Protein AF-A0A4Q5QCY2-F1 (afdb_monomer)

Sequence (70 aa):
SVTAAAPDGAYVGGMPLFLNQVYAVAATLIYSGIATLVILFVVKILVGLRVNEEEEREGLDVVLHGERLG

Radius of gyration: 23.22 Å; Cα contacts (8 Å, |Δi|>4): 19; chains: 1; bounding box: 51×31×59 Å

Solvent-accessible surface area (backbone atoms only — not comparable to full-atom values): 4353 Å² total; per-residue (Å²): 125,92,66,87,64,72,65,63,75,80,77,73,57,59,72,68,44,52,54,53,51,52,50,52,51,52,51,51,51,52,46,54,51,51,53,48,51,51,51,51,52,53,44,39,73,75,74,51,81,69,80,54,75,67,47,62,70,72,30,56,51,41,69,77,67,65,53,71,91,124

Foldseek 3Di:
DPPPPPPCQPPVPPPVSVVVVVVVVVVCVVCVVVVVVVVVVVCCVPPRDDDDPVCVVVPVCCNVVVDDDD

pLDDT: mean 79.01, std 15.34, range [38.91, 97.31]

Structure (mmCIF, N/CA/C/O backbone):
data_AF-A0A4Q5QCY2-F1
#
_entry.id   AF-A0A4Q5QCY2-F1
#
loop_
_atom_site.group_PDB
_atom_site.id
_atom_site.type_symbol
_atom_site.label_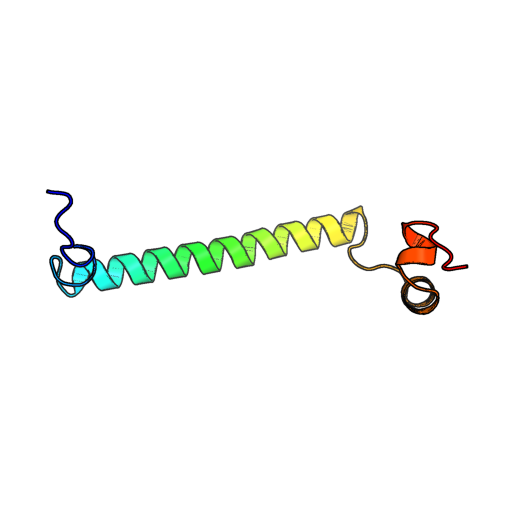atom_id
_atom_site.label_alt_id
_atom_site.label_comp_id
_atom_site.label_asym_id
_atom_site.label_entity_id
_atom_site.label_seq_id
_atom_site.pdbx_PDB_ins_code
_atom_site.Cartn_x
_atom_site.Cartn_y
_atom_site.Cartn_z
_atom_site.occupancy
_atom_site.B_iso_or_equiv
_atom_site.auth_seq_id
_atom_site.auth_comp_id
_atom_site.auth_asym_id
_atom_site.auth_atom_id
_atom_site.pdbx_PDB_model_num
ATOM 1 N N . SER A 1 1 ? 35.771 -21.834 -5.486 1.00 38.91 1 SER A N 1
ATOM 2 C CA . SER A 1 1 ? 35.787 -20.578 -4.716 1.00 38.91 1 SER A CA 1
ATOM 3 C C . SER A 1 1 ? 34.412 -19.959 -4.818 1.00 38.91 1 SER A C 1
ATOM 5 O O . SER A 1 1 ? 33.888 -19.877 -5.922 1.00 38.91 1 SER A O 1
ATOM 7 N N . VAL A 1 2 ? 33.813 -19.543 -3.701 1.00 54.91 2 VAL A N 1
ATOM 8 C CA . VAL A 1 2 ? 32.774 -18.504 -3.745 1.00 54.91 2 VAL A CA 1
ATOM 9 C C . VAL A 1 2 ? 33.528 -17.239 -4.131 1.00 54.91 2 VAL A C 1
ATOM 11 O O . VAL A 1 2 ? 34.045 -16.524 -3.278 1.00 54.91 2 VAL A O 1
ATOM 14 N N . THR A 1 3 ? 33.802 -17.086 -5.425 1.00 47.09 3 THR A N 1
ATOM 15 C CA . THR A 1 3 ? 34.558 -15.940 -5.905 1.00 47.09 3 THR A CA 1
ATOM 16 C C . THR A 1 3 ? 33.646 -14.748 -5.691 1.00 47.09 3 THR A C 1
ATOM 18 O O . THR A 1 3 ? 32.527 -14.733 -6.196 1.00 47.09 3 THR A O 1
ATOM 21 N N . ALA A 1 4 ? 34.116 -13.783 -4.909 1.00 53.47 4 ALA A N 1
ATOM 22 C CA . ALA A 1 4 ? 33.529 -12.464 -4.747 1.00 53.47 4 ALA A CA 1
ATOM 23 C C . ALA A 1 4 ? 33.601 -11.674 -6.072 1.00 53.47 4 ALA A C 1
ATOM 25 O O . ALA A 1 4 ? 34.181 -10.594 -6.138 1.00 53.47 4 ALA A O 1
ATOM 26 N N . ALA A 1 5 ? 33.071 -12.244 -7.154 1.00 54.03 5 ALA A N 1
ATOM 27 C CA . ALA A 1 5 ? 32.748 -11.514 -8.359 1.00 54.03 5 ALA A CA 1
ATOM 28 C C . ALA A 1 5 ? 31.518 -10.682 -8.005 1.00 54.03 5 ALA A C 1
ATOM 30 O O . ALA A 1 5 ? 30.503 -11.222 -7.558 1.00 54.03 5 ALA A O 1
ATOM 31 N N . ALA A 1 6 ? 31.657 -9.360 -8.103 1.00 54.47 6 ALA A N 1
ATOM 32 C CA . ALA A 1 6 ? 30.546 -8.427 -7.988 1.00 54.47 6 ALA A CA 1
ATOM 33 C C . ALA A 1 6 ? 29.327 -9.000 -8.729 1.00 54.47 6 ALA A C 1
ATOM 35 O O . ALA A 1 6 ? 29.528 -9.569 -9.801 1.00 54.47 6 ALA A O 1
ATOM 36 N N . PRO A 1 7 ? 28.104 -8.895 -8.174 1.00 55.41 7 PRO A N 1
ATOM 37 C CA . PRO A 1 7 ? 26.947 -9.613 -8.691 1.00 55.41 7 PRO A CA 1
ATOM 38 C C . PRO A 1 7 ? 26.872 -9.422 -10.203 1.00 55.41 7 PRO A C 1
ATOM 40 O O . PRO A 1 7 ? 26.757 -8.288 -10.680 1.00 55.41 7 PRO A O 1
ATOM 43 N N . ASP A 1 8 ? 26.961 -10.535 -10.937 1.00 55.66 8 ASP A N 1
ATOM 44 C CA . ASP A 1 8 ? 27.049 -10.596 -12.404 1.00 55.66 8 ASP A CA 1
ATOM 45 C C . ASP A 1 8 ? 25.898 -9.839 -13.108 1.00 55.66 8 ASP A C 1
ATOM 47 O O . ASP A 1 8 ? 25.936 -9.577 -14.308 1.00 55.66 8 ASP A O 1
ATOM 51 N N . GLY A 1 9 ? 24.883 -9.405 -12.353 1.00 53.97 9 GLY A N 1
ATOM 52 C CA . GLY A 1 9 ? 23.778 -8.578 -12.816 1.00 53.97 9 GLY A CA 1
ATOM 53 C C . GLY A 1 9 ? 24.084 -7.095 -13.074 1.00 53.97 9 GLY A C 1
ATOM 54 O O . GLY A 1 9 ? 23.319 -6.468 -13.801 1.00 53.97 9 GLY A O 1
ATOM 55 N N . ALA A 1 10 ? 25.159 -6.516 -12.524 1.00 54.50 10 ALA A N 1
ATOM 56 C CA . ALA A 1 10 ? 25.431 -5.078 -12.693 1.00 54.50 10 ALA A CA 1
ATOM 57 C C . ALA A 1 10 ? 26.348 -4.752 -13.888 1.00 54.50 10 ALA A C 1
ATOM 59 O O . ALA A 1 10 ? 26.178 -3.707 -14.513 1.00 54.50 10 ALA A O 1
ATOM 60 N N . TYR A 1 11 ? 27.292 -5.640 -14.23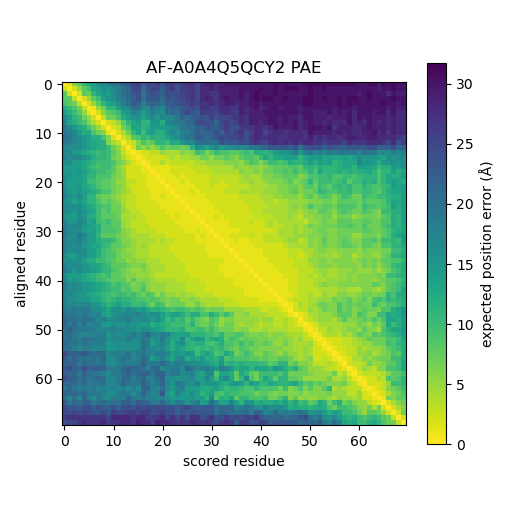3 1.00 53.66 11 TYR A N 1
ATOM 61 C CA . TYR A 1 11 ? 28.348 -5.335 -15.214 1.00 53.66 11 TYR A CA 1
ATOM 62 C C . TYR A 1 11 ? 28.570 -6.397 -16.311 1.00 53.66 11 TYR A C 1
ATOM 64 O O . TYR A 1 11 ? 29.333 -6.128 -17.234 1.00 53.66 11 TYR A O 1
ATOM 72 N N . VAL A 1 12 ? 27.899 -7.562 -16.284 1.00 57.22 12 VAL A N 1
ATOM 73 C CA . VAL A 1 12 ? 28.137 -8.661 -17.260 1.00 57.22 12 VAL A CA 1
ATOM 74 C C . VAL A 1 12 ? 27.021 -8.803 -18.323 1.00 57.22 12 VAL A C 1
ATOM 76 O O . VAL A 1 12 ? 27.179 -9.539 -19.290 1.00 57.22 12 VAL A O 1
ATOM 79 N N . GLY A 1 13 ? 25.920 -8.041 -18.236 1.00 60.56 13 GLY A N 1
ATOM 80 C CA . GLY A 1 13 ? 24.785 -8.122 -19.185 1.00 60.56 13 GLY A CA 1
ATOM 81 C C . GLY A 1 13 ? 24.531 -6.898 -20.083 1.00 60.56 13 GLY A C 1
ATOM 82 O O . GLY A 1 13 ? 23.647 -6.944 -20.938 1.00 60.56 13 GLY A O 1
ATOM 83 N N . GLY A 1 14 ? 25.271 -5.798 -19.895 1.00 72.44 14 GLY A N 1
ATOM 84 C CA . GLY A 1 14 ? 25.069 -4.534 -20.618 1.00 72.44 14 GLY A CA 1
ATOM 85 C C . GLY A 1 14 ? 23.744 -3.808 -20.308 1.00 72.44 14 GLY A C 1
ATOM 86 O O . GLY A 1 14 ? 22.952 -4.226 -19.463 1.00 72.44 14 GLY A O 1
ATOM 87 N N . MET A 1 15 ? 23.480 -2.717 -21.041 1.00 73.75 15 MET A N 1
ATOM 88 C CA . MET A 1 15 ? 22.257 -1.898 -20.941 1.00 73.75 15 MET A CA 1
ATOM 89 C C . MET A 1 15 ? 20.914 -2.673 -20.961 1.00 73.75 15 MET A C 1
ATOM 91 O O . MET A 1 15 ? 20.007 -2.271 -20.228 1.00 73.75 15 MET A O 1
ATOM 95 N N . 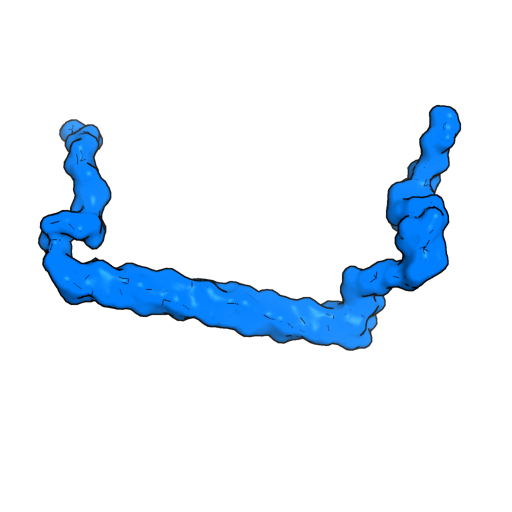PRO A 1 16 ? 20.727 -3.773 -21.726 1.00 76.69 16 PRO A N 1
ATOM 96 C CA . PRO A 1 16 ? 19.441 -4.481 -21.729 1.00 76.69 16 PRO A CA 1
ATOM 97 C C . PRO A 1 16 ? 19.100 -5.149 -20.388 1.00 76.69 16 PRO A C 1
ATOM 99 O O . PRO A 1 16 ? 17.931 -5.183 -20.009 1.00 76.69 16 PRO A O 1
ATOM 102 N N . LEU A 1 17 ? 20.089 -5.638 -19.630 1.00 80.75 17 LEU A N 1
ATOM 103 C CA . LEU A 1 17 ? 19.829 -6.241 -18.320 1.00 80.75 17 LEU A CA 1
ATOM 104 C C . LEU A 1 17 ? 19.390 -5.190 -17.291 1.00 80.75 17 LEU A C 1
ATOM 106 O O . LEU A 1 17 ? 18.468 -5.437 -16.516 1.00 80.75 17 LEU A O 1
ATOM 110 N N . PHE A 1 18 ? 20.001 -4.002 -17.328 1.00 81.94 18 PHE A N 1
ATOM 111 C CA . PHE A 1 18 ? 19.617 -2.877 -16.475 1.00 81.94 18 PHE A CA 1
ATOM 112 C C . PHE A 1 18 ? 18.148 -2.480 -16.689 1.00 81.94 18 PHE A C 1
ATOM 114 O O . PHE A 1 18 ? 17.398 -2.353 -15.723 1.00 81.94 18 PHE A O 1
ATOM 121 N N . LEU A 1 19 ? 17.705 -2.370 -17.947 1.00 83.38 19 LEU A N 1
ATOM 122 C CA . LEU A 1 19 ? 16.307 -2.061 -18.274 1.00 83.38 19 LEU A CA 1
ATOM 123 C C . LEU A 1 19 ? 15.335 -3.129 -17.754 1.00 83.38 19 LEU A C 1
ATOM 125 O O . LEU A 1 19 ? 14.279 -2.786 -17.223 1.00 83.38 19 LEU A O 1
ATOM 129 N N . ASN A 1 20 ? 15.706 -4.408 -17.839 1.00 86.50 20 ASN A N 1
ATOM 130 C CA . ASN A 1 20 ? 14.883 -5.497 -17.312 1.00 86.50 20 ASN A CA 1
ATOM 131 C C . ASN A 1 20 ? 14.736 -5.428 -15.785 1.00 86.50 20 ASN A C 1
ATOM 133 O O . ASN A 1 20 ? 13.641 -5.644 -15.267 1.00 86.50 20 ASN A O 1
ATOM 137 N N . GLN A 1 21 ? 15.807 -5.090 -15.061 1.00 86.88 21 GLN A N 1
ATOM 138 C CA . GLN A 1 21 ? 15.743 -4.916 -13.606 1.00 86.88 21 GLN A CA 1
ATOM 139 C C . GLN A 1 21 ? 14.896 -3.700 -13.217 1.00 86.88 21 GLN A C 1
ATOM 141 O O . GLN A 1 21 ? 14.081 -3.789 -12.303 1.00 86.88 21 GLN A O 1
ATOM 146 N N . VAL A 1 22 ? 15.017 -2.587 -13.947 1.00 89.81 22 VAL A N 1
ATOM 147 C CA . VAL A 1 22 ? 14.160 -1.408 -13.740 1.00 89.81 22 VAL A CA 1
ATOM 148 C C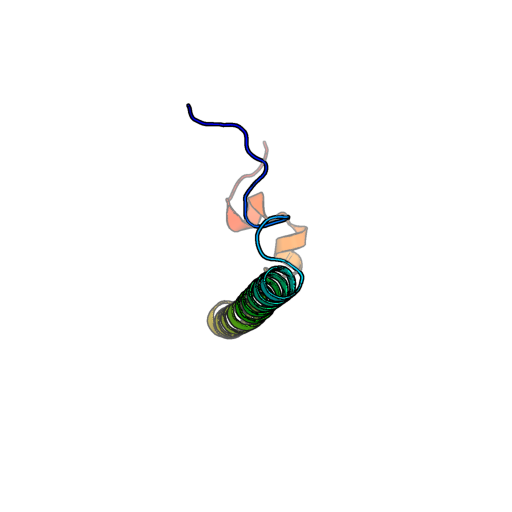 . VAL A 1 22 ? 12.688 -1.760 -13.951 1.00 89.81 22 VAL A C 1
ATOM 150 O O . VAL A 1 22 ? 11.852 -1.391 -13.129 1.00 89.81 22 VAL A O 1
ATOM 153 N N . TYR A 1 23 ? 12.365 -2.517 -15.003 1.00 91.44 23 TYR A N 1
ATOM 154 C CA . TYR A 1 23 ? 10.999 -2.980 -15.244 1.00 91.44 23 TYR A CA 1
ATOM 155 C C . TYR A 1 23 ? 10.492 -3.887 -14.116 1.00 91.44 23 TYR A C 1
ATOM 157 O O . TYR A 1 23 ? 9.376 -3.700 -13.635 1.00 91.44 23 TYR A O 1
ATOM 165 N N . ALA A 1 24 ? 11.317 -4.829 -13.651 1.00 90.88 24 ALA A N 1
ATOM 166 C CA . ALA A 1 24 ? 10.962 -5.713 -12.546 1.00 90.88 24 ALA A CA 1
ATOM 167 C C . ALA A 1 24 ? 10.678 -4.930 -11.252 1.00 90.88 24 ALA A C 1
ATOM 169 O O . ALA A 1 24 ? 9.663 -5.168 -10.601 1.00 90.88 24 ALA A O 1
ATOM 170 N N . VAL A 1 25 ? 11.525 -3.957 -10.906 1.00 94.44 25 VAL A N 1
ATOM 171 C CA . VAL A 1 25 ? 11.326 -3.091 -9.732 1.00 94.44 25 VAL A CA 1
ATOM 172 C C . VAL A 1 25 ? 10.079 -2.219 -9.887 1.00 94.44 25 VAL A C 1
ATOM 174 O O . VAL A 1 25 ? 9.290 -2.093 -8.955 1.00 94.44 25 VAL A O 1
ATOM 177 N N . ALA A 1 26 ? 9.849 -1.639 -11.066 1.00 94.88 26 ALA A N 1
ATOM 178 C CA . ALA A 1 26 ? 8.647 -0.850 -11.318 1.00 94.88 26 ALA A CA 1
ATOM 179 C C . ALA A 1 26 ? 7.375 -1.703 -11.184 1.00 94.88 26 ALA A C 1
ATOM 181 O O . ALA A 1 26 ? 6.408 -1.276 -10.555 1.00 94.88 26 ALA A O 1
ATOM 182 N N . ALA A 1 27 ? 7.389 -2.927 -11.715 1.00 94.88 27 ALA A N 1
ATOM 183 C CA . ALA A 1 27 ? 6.273 -3.856 -11.608 1.00 94.88 27 ALA A CA 1
ATOM 184 C C . ALA A 1 27 ? 5.982 -4.241 -10.150 1.00 94.88 27 ALA A C 1
ATOM 186 O O . ALA A 1 27 ? 4.819 -4.246 -9.745 1.00 94.88 27 ALA A O 1
ATOM 187 N N . THR A 1 28 ? 7.009 -4.511 -9.336 1.00 95.06 28 THR A N 1
ATOM 188 C CA . THR A 1 28 ? 6.810 -4.843 -7.916 1.00 95.06 28 THR A CA 1
ATOM 189 C C . THR A 1 28 ? 6.327 -3.643 -7.107 1.00 95.06 28 THR A C 1
ATOM 191 O O . THR A 1 28 ? 5.450 -3.808 -6.260 1.00 95.06 28 THR A O 1
ATOM 194 N N . LEU A 1 29 ? 6.812 -2.431 -7.389 1.00 95.88 29 LEU A N 1
ATOM 195 C CA . LEU A 1 29 ? 6.321 -1.200 -6.758 1.00 95.88 29 LEU A CA 1
ATOM 196 C C . LEU A 1 29 ? 4.850 -0.937 -7.089 1.00 95.88 29 LEU A C 1
ATOM 198 O O . LEU A 1 29 ? 4.052 -0.682 -6.190 1.00 95.88 29 LEU A O 1
ATOM 202 N N . ILE A 1 30 ? 4.473 -1.048 -8.363 1.00 96.69 30 ILE A N 1
ATOM 203 C CA . ILE A 1 30 ? 3.083 -0.865 -8.795 1.00 96.69 30 ILE A CA 1
ATOM 204 C C . ILE A 1 30 ? 2.191 -1.932 -8.163 1.00 96.69 30 ILE A C 1
ATOM 206 O O . ILE A 1 30 ? 1.150 -1.602 -7.597 1.00 96.69 30 ILE A O 1
ATOM 210 N N . TYR A 1 31 ? 2.602 -3.200 -8.218 1.00 96.12 31 TYR A N 1
ATOM 211 C CA . TYR A 1 31 ? 1.827 -4.291 -7.641 1.00 96.12 31 TYR A CA 1
ATOM 212 C C . TYR A 1 31 ? 1.666 -4.131 -6.129 1.00 96.12 31 TYR A C 1
ATOM 214 O O . TYR A 1 31 ? 0.544 -4.157 -5.638 1.00 96.12 31 TYR A O 1
ATOM 222 N N . SER A 1 32 ? 2.756 -3.917 -5.388 1.00 95.06 32 SER A N 1
ATOM 223 C CA . SER A 1 32 ? 2.707 -3.738 -3.931 1.00 95.06 32 SER A CA 1
ATOM 224 C C . SER A 1 32 ? 1.879 -2.519 -3.532 1.00 95.06 32 SER A C 1
ATOM 226 O O . SER A 1 32 ? 1.067 -2.624 -2.616 1.00 95.06 32 SER A O 1
ATOM 228 N N . GLY A 1 33 ? 2.003 -1.400 -4.249 1.00 96.62 33 GLY A N 1
ATOM 229 C CA . GLY A 1 33 ? 1.197 -0.205 -4.016 1.00 96.62 33 GLY A CA 1
ATOM 230 C C . GLY A 1 33 ? -0.290 -0.455 -4.263 1.00 96.62 33 GLY A C 1
ATOM 231 O O . GLY A 1 33 ? -1.105 -0.261 -3.364 1.00 96.62 33 GLY A O 1
ATOM 232 N N . ILE A 1 34 ? -0.657 -0.935 -5.455 1.00 97.31 34 ILE A N 1
ATOM 233 C CA . ILE A 1 34 ? -2.063 -1.148 -5.830 1.00 97.31 34 ILE A CA 1
ATOM 234 C C . ILE A 1 34 ? -2.698 -2.257 -4.991 1.00 97.31 34 ILE A C 1
ATOM 236 O O . ILE A 1 34 ? -3.792 -2.065 -4.465 1.00 97.31 34 ILE A O 1
ATOM 240 N N . ALA A 1 35 ? -2.025 -3.397 -4.830 1.00 96.38 35 ALA A N 1
ATOM 241 C CA . ALA A 1 35 ? -2.547 -4.506 -4.039 1.00 96.38 35 ALA A CA 1
ATOM 242 C C . ALA A 1 35 ? -2.783 -4.075 -2.587 1.00 96.38 35 ALA A C 1
ATOM 244 O O . ALA A 1 35 ? -3.855 -4.334 -2.042 1.00 96.38 35 ALA A O 1
ATOM 245 N N . THR A 1 36 ? -1.835 -3.346 -1.986 1.00 96.12 36 THR A N 1
ATOM 246 C CA . THR A 1 36 ? -2.004 -2.819 -0.625 1.00 96.12 36 THR A CA 1
ATOM 247 C C . THR A 1 36 ? -3.157 -1.823 -0.558 1.00 96.12 36 THR A C 1
ATOM 249 O O . THR A 1 36 ? -3.976 -1.921 0.348 1.00 96.12 36 THR A O 1
ATOM 252 N N . LEU A 1 37 ? -3.296 -0.911 -1.526 1.00 96.06 37 LEU A N 1
ATOM 253 C CA . LEU A 1 37 ? -4.422 0.030 -1.562 1.00 96.06 37 LEU A CA 1
ATOM 254 C C . LEU A 1 37 ? -5.776 -0.684 -1.628 1.00 96.06 37 LEU A C 1
ATOM 256 O O . LEU A 1 37 ? -6.690 -0.315 -0.892 1.00 96.06 37 LEU A O 1
ATOM 260 N N . VAL A 1 38 ? -5.901 -1.715 -2.466 1.00 96.31 38 VAL A N 1
ATOM 261 C CA . VAL A 1 38 ? -7.127 -2.519 -2.565 1.00 96.31 38 VAL A CA 1
ATOM 262 C C . VAL A 1 38 ? -7.426 -3.203 -1.234 1.00 96.31 38 VAL A C 1
ATOM 264 O O . VAL A 1 38 ? -8.548 -3.105 -0.742 1.00 96.31 38 VAL A O 1
ATOM 267 N N . ILE A 1 39 ? -6.428 -3.838 -0.614 1.00 95.00 39 ILE A N 1
ATOM 268 C CA . ILE A 1 39 ? -6.589 -4.503 0.685 1.00 95.00 39 ILE A CA 1
ATOM 269 C C . ILE A 1 39 ? -7.018 -3.496 1.756 1.00 95.00 39 ILE A C 1
ATOM 271 O O . ILE A 1 39 ? -8.004 -3.728 2.452 1.00 95.00 39 ILE A O 1
ATOM 275 N N . LEU A 1 40 ? -6.334 -2.354 1.863 1.00 94.50 40 LEU A N 1
ATOM 276 C CA . LEU A 1 40 ? -6.667 -1.315 2.838 1.00 94.50 40 LEU A CA 1
ATOM 277 C C . LEU A 1 40 ? -8.074 -0.756 2.617 1.00 94.50 40 LEU A C 1
ATOM 279 O O . LEU A 1 40 ? -8.776 -0.484 3.587 1.00 94.50 40 LEU A O 1
ATOM 283 N N . PHE A 1 41 ? -8.511 -0.606 1.365 1.00 92.88 41 PHE A N 1
ATOM 284 C CA . PHE A 1 41 ? -9.857 -0.133 1.056 1.00 92.88 41 PHE A CA 1
ATOM 285 C C . PHE A 1 41 ? -10.929 -1.146 1.470 1.00 92.88 41 PHE A C 1
ATOM 287 O O . PHE A 1 41 ? -11.922 -0.773 2.094 1.00 92.88 41 PHE A O 1
ATOM 294 N N . VAL A 1 42 ? -10.702 -2.432 1.194 1.00 94.75 42 VAL A N 1
ATOM 295 C CA . VAL A 1 42 ? -11.588 -3.522 1.625 1.00 94.75 42 VAL A CA 1
ATOM 296 C C . VAL A 1 42 ? -11.669 -3.576 3.154 1.00 94.75 42 VAL A C 1
ATOM 298 O O . VAL A 1 42 ? -12.764 -3.563 3.711 1.00 94.75 42 VAL A O 1
ATOM 301 N N . VAL A 1 43 ? -10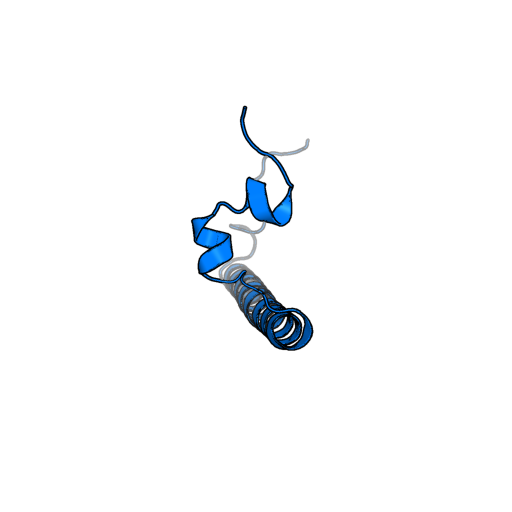.526 -3.557 3.847 1.00 93.56 43 VAL A N 1
ATOM 302 C CA . VAL A 1 43 ? -10.465 -3.561 5.320 1.00 93.56 43 VAL A CA 1
ATOM 303 C C . VAL A 1 43 ? -11.153 -2.328 5.908 1.00 93.56 43 VAL A C 1
ATOM 305 O O . VAL A 1 43 ? -11.901 -2.440 6.879 1.00 93.56 43 VAL A O 1
ATOM 308 N N . LYS A 1 44 ? -10.965 -1.155 5.294 1.00 89.12 44 LYS A N 1
ATOM 309 C CA . LYS A 1 44 ? -11.608 0.091 5.721 1.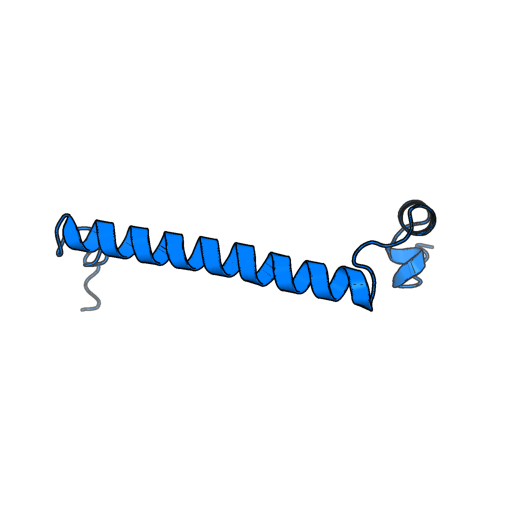00 89.12 44 LYS A CA 1
ATOM 310 C C . LYS A 1 44 ? -13.134 0.003 5.685 1.00 89.12 44 LYS A C 1
ATOM 312 O O . LYS A 1 44 ? -13.767 0.556 6.575 1.00 89.12 44 LYS A O 1
ATOM 317 N N . ILE A 1 45 ? -13.710 -0.656 4.678 1.00 90.62 45 ILE A N 1
ATOM 318 C CA . ILE A 1 45 ? -15.168 -0.807 4.557 1.00 90.62 45 ILE A CA 1
ATOM 319 C C . ILE A 1 45 ? -15.703 -1.855 5.537 1.00 90.62 45 ILE A C 1
ATOM 321 O O . ILE A 1 45 ? -16.781 -1.667 6.091 1.00 90.62 45 ILE A O 1
ATOM 325 N N . LEU A 1 46 ? -14.976 -2.957 5.737 1.00 91.94 46 LEU A N 1
ATOM 326 C CA . LEU A 1 46 ? -15.471 -4.084 6.532 1.00 91.94 46 LEU A CA 1
ATOM 327 C C . LEU A 1 46 ? -15.292 -3.901 8.043 1.00 91.94 46 LEU A C 1
ATOM 329 O O . LEU A 1 46 ? -16.177 -4.281 8.801 1.00 91.94 46 LEU A O 1
ATOM 333 N N . VAL A 1 47 ? -14.148 -3.370 8.476 1.00 86.62 47 VAL A N 1
ATOM 334 C CA . VAL A 1 47 ? -13.753 -3.323 9.897 1.00 86.62 47 VAL A CA 1
ATOM 335 C C . VAL A 1 47 ? -13.531 -1.890 10.373 1.00 86.62 47 VAL A C 1
ATOM 337 O O . VAL A 1 47 ? -13.854 -1.559 11.508 1.00 86.62 47 VAL A O 1
ATOM 340 N N . GLY A 1 48 ? -13.015 -1.028 9.496 1.00 82.00 48 GLY A N 1
ATOM 341 C CA . GLY A 1 48 ? -12.486 0.276 9.886 1.00 82.00 48 GLY A CA 1
ATOM 342 C C . GLY A 1 48 ? -11.004 0.165 10.248 1.00 82.00 48 GLY A C 1
ATOM 343 O O . GLY A 1 48 ? -10.595 -0.684 11.031 1.00 82.00 48 GLY A O 1
ATOM 344 N N . LEU A 1 49 ? -10.172 0.994 9.610 1.00 80.94 49 LEU A N 1
ATOM 345 C CA . LEU A 1 49 ? -8.707 0.897 9.697 1.00 80.94 49 LEU A CA 1
ATOM 346 C C . LEU A 1 49 ? -8.102 1.762 10.818 1.00 80.94 49 LEU A C 1
ATOM 348 O O . LEU A 1 49 ? -6.977 1.518 11.239 1.00 80.94 49 LEU A O 1
ATOM 352 N N . ARG A 1 50 ? -8.821 2.794 11.271 1.00 83.44 50 ARG A N 1
ATOM 353 C CA . ARG A 1 50 ? -8.366 3.742 12.295 1.00 83.44 50 ARG A CA 1
ATOM 354 C C . ARG A 1 50 ? -9.350 3.725 13.459 1.00 83.44 50 ARG A C 1
ATOM 356 O O . ARG A 1 50 ? -10.55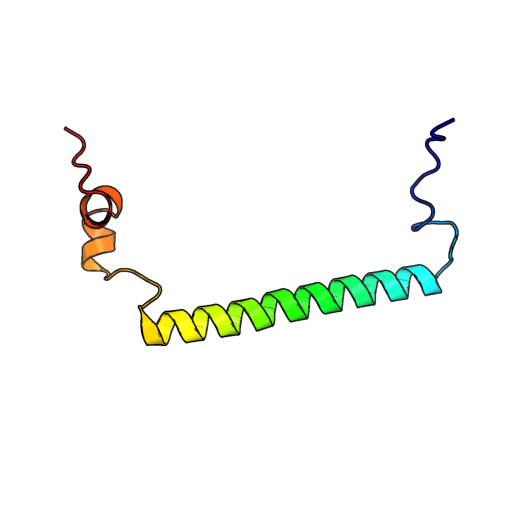5 3.686 13.215 1.00 83.44 50 ARG A O 1
ATOM 363 N N . VAL A 1 51 ? -8.818 3.752 14.678 1.00 81.50 51 VAL A N 1
ATOM 364 C CA . VAL A 1 51 ? -9.599 3.904 15.913 1.00 81.50 51 VAL A CA 1
ATOM 365 C C . VAL A 1 51 ? -10.282 5.269 15.964 1.00 81.50 51 VAL A C 1
ATOM 367 O O . VAL A 1 51 ? -9.922 6.185 15.217 1.00 81.50 51 VAL A O 1
ATOM 370 N N . ASN A 1 52 ? -11.287 5.402 16.824 1.00 81.62 52 ASN A N 1
ATOM 371 C CA . ASN A 1 52 ? -11.999 6.664 16.951 1.00 81.62 52 ASN A CA 1
ATOM 372 C C . ASN A 1 52 ? -11.115 7.724 17.640 1.00 81.62 52 ASN A C 1
ATOM 374 O O . ASN A 1 52 ? -10.222 7.393 18.416 1.00 81.62 52 ASN A O 1
ATOM 378 N N . GLU A 1 53 ? -11.353 9.008 17.370 1.00 81.44 53 GLU A N 1
ATOM 379 C CA . GLU A 1 53 ? -10.482 10.103 17.843 1.00 81.44 53 GLU A CA 1
ATOM 380 C C . GLU A 1 53 ? -10.460 10.223 19.381 1.00 81.44 53 GLU A C 1
ATOM 382 O O . GLU A 1 53 ? -9.454 10.616 19.971 1.00 81.44 53 GLU A O 1
ATOM 387 N N . GLU A 1 54 ? -11.546 9.814 20.043 1.00 75.88 54 GLU A N 1
ATOM 388 C CA . GLU A 1 54 ? -11.631 9.710 21.505 1.00 75.88 54 GLU A CA 1
ATOM 389 C C . GLU A 1 54 ? -10.723 8.598 22.060 1.00 75.88 54 GLU A C 1
ATOM 391 O O . GLU A 1 54 ? -9.987 8.835 23.017 1.00 75.88 54 GLU A O 1
ATOM 396 N N . GLU A 1 55 ? -10.696 7.428 21.414 1.00 76.50 55 GLU A N 1
ATOM 397 C CA . GLU A 1 55 ? -9.859 6.283 21.807 1.00 76.50 55 GLU A CA 1
ATOM 398 C C . GLU A 1 55 ? -8.366 6.569 21.586 1.00 76.50 55 GLU A C 1
ATOM 400 O O . GLU A 1 55 ? -7.516 6.215 22.404 1.00 76.50 55 GLU A O 1
ATOM 405 N N . GLU A 1 56 ? -8.038 7.274 20.499 1.00 78.19 56 GLU A N 1
ATOM 406 C CA . GLU A 1 56 ? -6.679 7.752 20.217 1.00 78.19 56 GLU A CA 1
ATOM 407 C C . GLU A 1 56 ? -6.184 8.724 21.310 1.00 78.19 56 GLU A C 1
ATOM 409 O O . GLU A 1 56 ? -4.993 8.748 21.627 1.00 78.19 56 GLU A 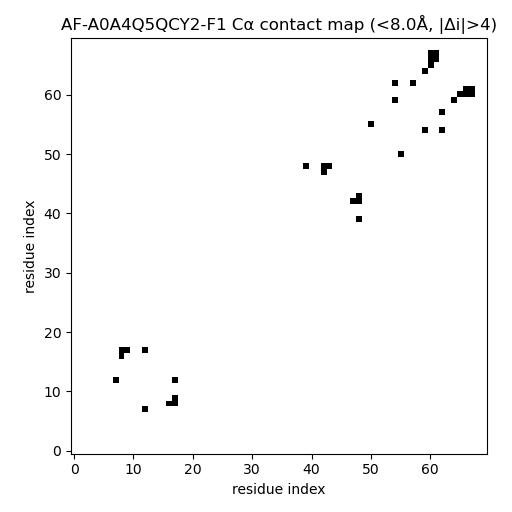O 1
ATOM 414 N N . ARG A 1 57 ? -7.096 9.500 21.919 1.00 79.88 57 ARG A N 1
ATOM 415 C CA . ARG A 1 57 ? -6.794 10.506 22.952 1.00 79.88 57 ARG A CA 1
ATOM 416 C C . ARG A 1 57 ? -6.702 9.921 24.362 1.00 79.88 57 ARG A C 1
ATOM 418 O O . ARG A 1 57 ? -5.951 10.449 25.180 1.00 79.88 57 ARG A O 1
ATOM 425 N N . GLU A 1 58 ? -7.462 8.867 24.645 1.00 79.38 58 GLU A N 1
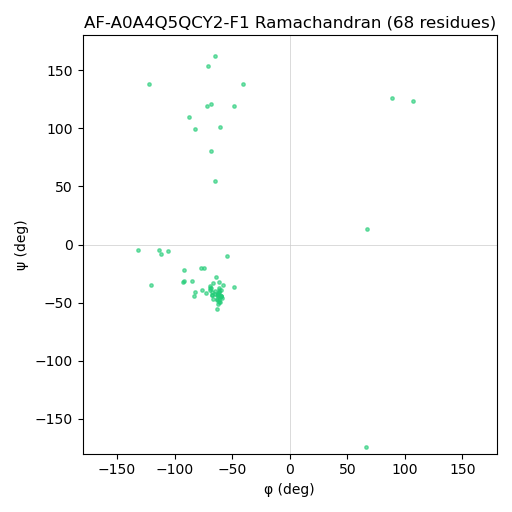ATOM 426 C CA . GLU A 1 58 ? -7.433 8.134 25.919 1.00 79.38 58 GLU A CA 1
ATOM 427 C C . GLU A 1 58 ? -6.207 7.203 26.025 1.00 79.38 58 GLU A C 1
ATOM 429 O O . GLU A 1 58 ? -5.756 6.882 27.125 1.00 79.38 58 GLU A O 1
ATOM 434 N N . GLY A 1 59 ? -5.605 6.869 24.876 1.00 78.94 59 GLY A N 1
ATOM 435 C CA . GLY A 1 59 ? -4.369 6.105 24.751 1.00 78.94 59 GLY A CA 1
ATOM 436 C C . GLY A 1 59 ? -4.640 4.689 24.253 1.00 78.94 59 GLY A C 1
ATOM 437 O O . GLY A 1 59 ? -5.373 3.925 24.879 1.00 78.94 59 GLY A O 1
ATOM 438 N N . LEU A 1 60 ? -4.005 4.319 23.135 1.00 80.56 60 LEU A N 1
ATOM 439 C CA . LEU A 1 60 ? -4.232 3.033 22.468 1.00 80.56 60 LEU A CA 1
ATOM 440 C C . LEU A 1 60 ? -3.954 1.829 23.379 1.00 80.56 60 LEU A C 1
ATOM 442 O O . LEU A 1 60 ? -4.652 0.824 23.296 1.00 80.56 60 LEU A O 1
ATOM 446 N N . ASP A 1 61 ? -2.964 1.939 24.263 1.00 80.69 61 ASP A N 1
ATOM 447 C CA . ASP A 1 61 ? -2.607 0.869 25.199 1.00 80.69 61 ASP A CA 1
ATOM 448 C C . ASP A 1 61 ? -3.696 0.672 26.267 1.00 80.69 61 ASP A C 1
ATOM 450 O O . ASP A 1 61 ? -4.030 -0.458 26.624 1.00 80.69 61 ASP A O 1
ATOM 454 N N . VAL A 1 62 ? -4.344 1.757 26.705 1.00 72.38 62 VAL A N 1
ATOM 455 C CA . VAL A 1 62 ? -5.456 1.705 27.665 1.00 72.38 62 VAL A CA 1
ATOM 456 C C . VAL A 1 62 ? -6.717 1.146 27.004 1.00 72.38 62 VAL A C 1
ATOM 458 O O . VAL A 1 62 ? -7.409 0.329 27.609 1.00 72.38 62 VAL A O 1
ATOM 461 N N . VAL A 1 63 ? -7.007 1.556 25.766 1.00 73.00 63 VAL A N 1
ATOM 462 C CA . VAL A 1 63 ? -8.253 1.203 25.064 1.00 73.00 63 VAL A CA 1
ATOM 463 C C . VAL A 1 63 ? -8.189 -0.174 24.398 1.00 73.00 63 VAL A C 1
ATOM 465 O O . VAL A 1 63 ? -9.130 -0.954 24.521 1.00 73.00 63 VAL A O 1
ATOM 468 N N . LEU A 1 64 ? -7.090 -0.502 23.708 1.00 75.88 64 LEU A N 1
ATOM 469 C CA . LEU A 1 64 ? -6.949 -1.763 22.967 1.00 75.88 64 LEU A CA 1
ATOM 470 C C . LEU A 1 64 ? -6.311 -2.886 23.789 1.00 75.88 64 LEU A C 1
ATOM 472 O O . LEU A 1 64 ? -6.630 -4.051 23.556 1.00 75.88 64 LEU A O 1
ATOM 476 N N . HIS A 1 65 ? -5.421 -2.561 24.729 1.00 83.44 65 HIS A N 1
ATOM 477 C CA . HIS A 1 65 ? -4.680 -3.559 25.510 1.00 83.44 65 HIS A CA 1
ATOM 478 C C . HIS A 1 65 ? -5.084 -3.589 26.993 1.00 83.44 65 HIS A C 1
ATOM 480 O O . HIS A 1 65 ? -4.702 -4.511 27.711 1.00 83.44 65 HIS A O 1
ATOM 486 N N . GLY A 1 66 ? -5.902 -2.636 27.462 1.00 74.69 66 GLY A N 1
ATOM 487 C CA . GLY A 1 66 ? -6.339 -2.565 28.860 1.00 74.69 66 GLY A CA 1
ATOM 488 C C . GLY A 1 66 ? -5.206 -2.249 29.841 1.00 74.69 66 GLY A C 1
ATOM 489 O O . GLY A 1 66 ? -5.376 -2.411 31.052 1.00 74.69 66 GLY A O 1
ATOM 490 N N . GLU A 1 67 ? -4.050 -1.808 29.342 1.00 66.56 67 GLU A N 1
ATOM 491 C CA . GLU A 1 67 ? -2.873 -1.536 30.154 1.00 66.56 67 GLU A CA 1
ATOM 492 C C . GLU A 1 67 ? -2.994 -0.141 30.771 1.00 66.56 67 GLU A C 1
ATOM 494 O O . GLU A 1 67 ? -2.736 0.882 30.139 1.00 66.56 67 GLU A O 1
ATOM 499 N N . ARG A 1 68 ? -3.407 -0.080 32.041 1.00 67.38 68 ARG A N 1
ATOM 500 C CA . ARG A 1 68 ? -3.233 1.122 32.863 1.00 67.38 68 ARG A CA 1
ATOM 501 C C . ARG A 1 68 ? -1.859 1.045 33.515 1.00 67.38 68 ARG A C 1
ATOM 503 O O . ARG A 1 68 ? -1.658 0.216 34.400 1.00 67.38 68 ARG A O 1
ATOM 510 N N . LEU A 1 69 ? -0.936 1.904 33.083 1.00 63.47 69 LEU A N 1
ATOM 511 C CA . LEU A 1 69 ? 0.323 2.143 33.792 1.00 63.47 69 LEU A CA 1
ATOM 512 C C . LEU A 1 69 ? -0.015 2.682 35.190 1.00 63.47 69 LEU A C 1
ATOM 514 O O . LEU A 1 69 ? -0.418 3.837 35.339 1.00 63.47 69 LEU A O 1
ATOM 518 N N . GLY A 1 70 ? 0.058 1.793 36.180 1.00 53.88 70 GLY A N 1
ATOM 519 C CA . GLY A 1 70 ? 0.074 2.118 37.605 1.00 53.88 70 GLY A CA 1
ATOM 520 C C . GLY A 1 70 ? 1.477 2.459 38.072 1.00 53.88 70 GLY A C 1
ATOM 521 O O . GLY A 1 70 ? 2.434 1.853 37.539 1.00 53.88 70 GLY A O 1
#

Secondary structure (DSSP, 8-state):
-------TTTTSSHHHHHHHHHHHHHHHHHHHHHHHHHHHHHHHHHT-SS--HHHHHH-HHHHHS-----

Mean predicted aligned error: 11.78 Å